Protein AF-A0A3B8UAQ2-F1 (afdb_monomer_lite)

Radius 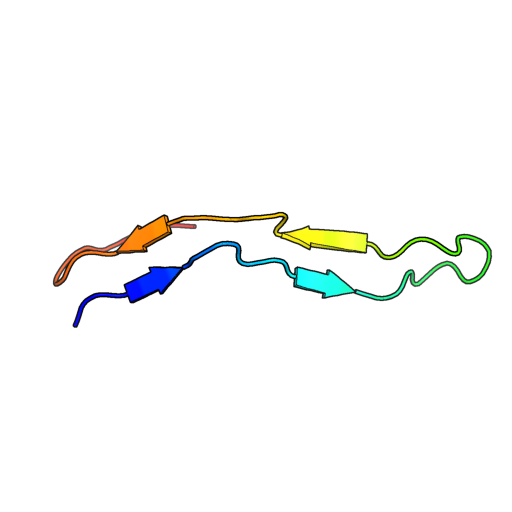of gyration: 14.68 Å; chains: 1; bounding box: 28×18×38 Å

Structure (mmCIF, N/CA/C/O backbone):
data_AF-A0A3B8UAQ2-F1
#
_entry.id   AF-A0A3B8UAQ2-F1
#
loop_
_atom_site.group_PDB
_atom_site.id
_atom_site.type_symbol
_atom_site.label_atom_id
_atom_site.label_alt_id
_atom_site.label_comp_id
_atom_site.label_asym_id
_atom_site.label_entity_id
_atom_site.label_seq_id
_atom_site.pdbx_PDB_ins_code
_atom_site.Cartn_x
_atom_site.Cartn_y
_atom_site.Cartn_z
_atom_site.occupancy
_atom_site.B_iso_or_equiv
_atom_site.auth_seq_id
_atom_site.auth_comp_id
_atom_site.auth_asym_id
_atom_site.auth_atom_id
_atom_site.pdbx_PDB_model_num
ATOM 1 N N . MET A 1 1 ? -5.723 7.203 17.429 1.00 80.75 1 MET A N 1
ATOM 2 C CA . MET A 1 1 ? -4.875 7.772 16.351 1.00 80.75 1 MET A CA 1
ATOM 3 C C . MET A 1 1 ? -5.581 7.630 15.002 1.00 80.75 1 MET A C 1
ATOM 5 O O . MET A 1 1 ? -6.113 6.567 14.728 1.00 80.75 1 MET A O 1
ATOM 9 N N . LYS A 1 2 ? -5.571 8.668 14.152 1.00 90.31 2 LYS A N 1
ATOM 10 C CA . LYS A 1 2 ? -6.110 8.638 12.774 1.00 90.31 2 LYS A CA 1
ATOM 11 C C . LYS A 1 2 ? -4.960 8.458 11.772 1.00 90.31 2 LYS A C 1
ATOM 13 O O . LYS A 1 2 ? -3.971 9.177 11.885 1.00 90.31 2 LYS A O 1
ATOM 18 N N . ILE A 1 3 ? -5.080 7.548 10.798 1.00 94.19 3 ILE A N 1
ATOM 19 C CA . ILE A 1 3 ? -4.095 7.382 9.706 1.00 94.19 3 ILE A CA 1
ATOM 20 C C . ILE A 1 3 ? -4.708 7.884 8.403 1.00 94.19 3 ILE A C 1
ATOM 22 O O . ILE A 1 3 ? -5.831 7.521 8.059 1.00 94.19 3 ILE A O 1
ATOM 26 N N . VAL A 1 4 ? -3.959 8.697 7.660 1.00 96.00 4 VAL A N 1
ATOM 27 C CA . VAL A 1 4 ? -4.371 9.183 6.340 1.00 96.00 4 VAL A CA 1
ATOM 28 C C . VAL A 1 4 ? -3.260 8.893 5.339 1.00 96.00 4 VAL A C 1
ATOM 30 O O . VAL A 1 4 ? -2.129 9.344 5.504 1.00 96.00 4 VAL A O 1
ATOM 33 N N . LEU A 1 5 ? -3.590 8.138 4.299 1.00 96.62 5 LEU A N 1
ATOM 34 C CA . LEU A 1 5 ? -2.754 7.909 3.130 1.00 96.62 5 LEU A CA 1
ATOM 35 C C . LEU A 1 5 ? -3.247 8.849 2.035 1.00 96.62 5 LEU A C 1
ATOM 37 O O . LEU A 1 5 ? -4.404 8.763 1.631 1.00 96.62 5 LEU A O 1
ATOM 41 N N . GLN A 1 6 ? -2.388 9.757 1.578 1.00 97.44 6 GLN A N 1
ATOM 42 C CA . GLN A 1 6 ? -2.721 10.709 0.520 1.00 97.44 6 GLN A CA 1
ATOM 43 C C . GLN A 1 6 ? -1.742 10.560 -0.634 1.00 97.44 6 GLN A C 1
ATOM 45 O O . GLN A 1 6 ? -0.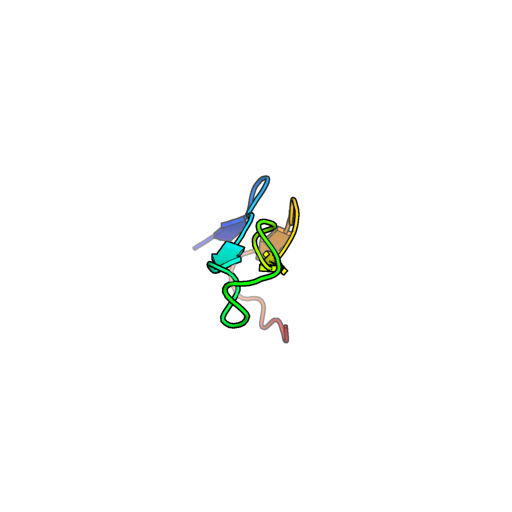530 10.655 -0.444 1.00 97.44 6 GLN A O 1
ATOM 50 N N . ASN A 1 7 ? -2.277 10.324 -1.832 1.00 97.50 7 ASN A N 1
ATOM 51 C CA . ASN A 1 7 ? -1.526 10.144 -3.074 1.00 97.50 7 ASN A CA 1
ATOM 52 C C . ASN A 1 7 ? -0.347 9.156 -2.955 1.00 97.50 7 ASN A C 1
ATOM 54 O O . ASN A 1 7 ? 0.677 9.307 -3.628 1.00 97.50 7 ASN A O 1
ATOM 58 N N . LEU A 1 8 ? -0.490 8.123 -2.117 1.00 97.06 8 LEU A N 1
ATOM 59 C CA . LEU A 1 8 ? 0.569 7.161 -1.841 1.00 97.06 8 LEU A CA 1
ATOM 60 C C . LEU A 1 8 ? 0.895 6.382 -3.114 1.00 97.06 8 LEU A C 1
ATOM 62 O O . LEU A 1 8 ? 0.041 5.719 -3.700 1.00 97.06 8 LEU A O 1
ATOM 66 N N . THR A 1 9 ? 2.154 6.452 -3.532 1.00 97.81 9 THR A N 1
ATOM 67 C CA . THR A 1 9 ? 2.648 5.728 -4.700 1.00 97.81 9 THR A CA 1
ATOM 68 C C . THR A 1 9 ? 3.900 4.955 -4.317 1.00 97.81 9 THR A C 1
ATOM 70 O O . THR A 1 9 ? 4.871 5.537 -3.833 1.00 97.81 9 THR A O 1
ATOM 73 N N . LYS A 1 10 ? 3.897 3.641 -4.548 1.00 97.19 10 LYS A N 1
ATOM 74 C CA . LYS A 1 10 ? 5.051 2.769 -4.324 1.00 97.19 10 LYS A CA 1
ATOM 75 C C . LYS A 1 10 ? 5.553 2.253 -5.662 1.00 97.19 10 LYS A C 1
ATOM 77 O O . LYS A 1 10 ? 4.829 1.561 -6.373 1.00 97.19 10 LYS A O 1
ATOM 82 N N . ARG A 1 11 ? 6.801 2.589 -5.987 1.00 96.81 11 ARG A N 1
ATOM 83 C CA . ARG A 1 11 ? 7.486 2.179 -7.217 1.00 96.81 11 ARG A CA 1
ATOM 84 C C . ARG A 1 11 ? 8.703 1.335 -6.889 1.00 96.81 11 ARG A C 1
ATOM 86 O O . ARG A 1 11 ? 9.364 1.572 -5.877 1.00 96.81 11 ARG A O 1
ATOM 93 N N . TYR A 1 12 ? 8.981 0.380 -7.761 1.00 96.25 12 TYR A N 1
ATOM 94 C CA . TYR A 1 12 ? 10.173 -0.447 -7.730 1.00 96.25 12 TYR A CA 1
ATOM 95 C C . TYR A 1 12 ? 10.840 -0.410 -9.103 1.00 96.25 12 TYR A C 1
ATOM 97 O O . TYR A 1 12 ? 10.132 -0.459 -10.111 1.00 96.25 12 TYR A O 1
ATOM 105 N N . PRO A 1 13 ? 12.181 -0.376 -9.158 1.00 94.31 13 PRO A N 1
ATOM 106 C CA . PRO A 1 13 ? 12.880 -0.505 -10.424 1.00 94.31 13 PRO A CA 1
ATOM 107 C C . PRO A 1 13 ? 12.539 -1.849 -11.063 1.00 94.31 13 PRO A C 1
ATOM 109 O O . PRO A 1 13 ? 12.400 -2.870 -10.375 1.00 94.31 13 PRO A O 1
ATOM 112 N N . ASN A 1 14 ? 12.417 -1.858 -12.388 1.00 94.56 14 ASN A N 1
ATOM 113 C CA . ASN A 1 14 ? 12.168 -3.098 -13.104 1.00 94.56 14 ASN A CA 1
ATOM 114 C C . ASN A 1 14 ? 13.326 -4.075 -12.896 1.00 94.56 14 ASN A C 1
ATOM 116 O O . ASN A 1 14 ? 14.497 -3.728 -13.062 1.00 94.56 14 ASN A O 1
ATOM 120 N N . ARG A 1 15 ? 13.003 -5.330 -12.582 1.00 91.38 15 ARG A N 1
ATOM 121 C CA . ARG A 1 15 ? 14.017 -6.391 -12.523 1.00 91.38 15 ARG A CA 1
ATOM 122 C C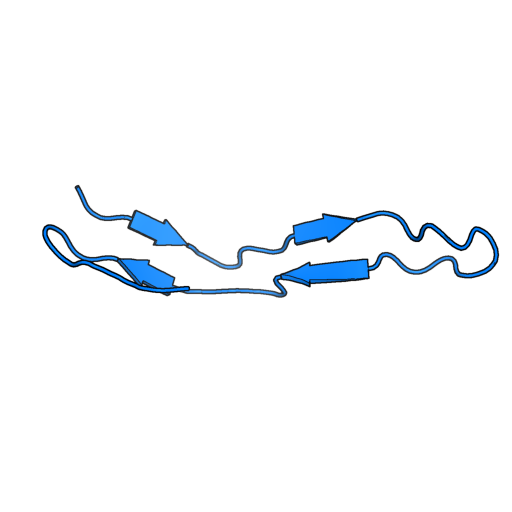 . ARG A 1 15 ? 14.523 -6.750 -13.919 1.00 91.38 15 ARG A C 1
ATOM 124 O O . ARG A 1 15 ? 15.680 -7.137 -14.073 1.00 91.38 15 ARG A O 1
ATOM 131 N N . ASN A 1 16 ? 13.676 -6.610 -14.939 1.00 92.62 16 ASN A N 1
ATOM 132 C CA . ASN A 1 16 ? 14.079 -6.797 -16.321 1.00 92.62 16 ASN A CA 1
ATOM 133 C C . ASN A 1 16 ? 14.753 -5.526 -16.846 1.00 92.62 16 ASN A C 1
ATOM 135 O O . ASN A 1 16 ? 14.085 -4.579 -17.243 1.00 92.62 16 ASN A O 1
ATOM 139 N N . LYS A 1 17 ? 16.086 -5.550 -16.926 1.00 85.12 17 LYS A N 1
ATOM 140 C CA . LYS A 1 17 ? 16.907 -4.420 -17.394 1.00 85.12 17 LYS A CA 1
ATOM 141 C C . LYS A 1 17 ? 16.615 -3.971 -18.834 1.00 85.12 17 LYS A C 1
ATOM 143 O O . LYS A 1 17 ? 17.044 -2.888 -19.218 1.00 85.12 17 LYS A O 1
ATOM 148 N N . LYS A 1 18 ? 15.922 -4.786 -19.643 1.00 91.25 18 LYS A N 1
ATOM 149 C CA . LYS A 1 18 ? 15.488 -4.397 -20.998 1.00 91.25 18 LYS A CA 1
ATOM 150 C C . LYS A 1 18 ? 14.283 -3.453 -20.974 1.00 91.25 18 LYS A C 1
ATOM 152 O O . LYS A 1 18 ? 14.092 -2.700 -21.923 1.00 91.25 18 LYS A O 1
ATOM 157 N N . ILE A 1 19 ? 13.486 -3.490 -19.909 1.00 90.12 19 ILE A N 1
ATOM 158 C CA . ILE A 1 19 ? 12.314 -2.638 -19.726 1.00 90.12 19 ILE A CA 1
ATOM 159 C C . ILE A 1 19 ? 12.741 -1.467 -18.844 1.00 90.12 19 ILE A C 1
ATOM 161 O O . ILE A 1 19 ? 13.150 -1.655 -17.702 1.00 90.12 19 ILE A O 1
ATOM 165 N N . LYS A 1 20 ? 12.672 -0.253 -19.393 1.00 88.56 20 LYS A N 1
ATOM 166 C CA . LYS A 1 20 ? 13.108 0.972 -18.700 1.00 88.56 20 LYS A CA 1
ATOM 167 C C . LYS A 1 20 ? 12.068 1.526 -17.724 1.00 88.56 20 LYS A C 1
ATOM 169 O O . LYS A 1 20 ? 12.348 2.494 -17.030 1.00 88.56 20 LYS A O 1
ATOM 174 N N . GLU A 1 21 ? 10.877 0.943 -17.700 1.00 94.56 21 GLU A N 1
ATOM 175 C CA . GLU A 1 21 ? 9.759 1.419 -16.894 1.00 94.56 21 GLU A CA 1
ATOM 176 C C . GLU A 1 21 ? 9.748 0.775 -15.512 1.00 94.56 21 GLU A C 1
ATOM 178 O O .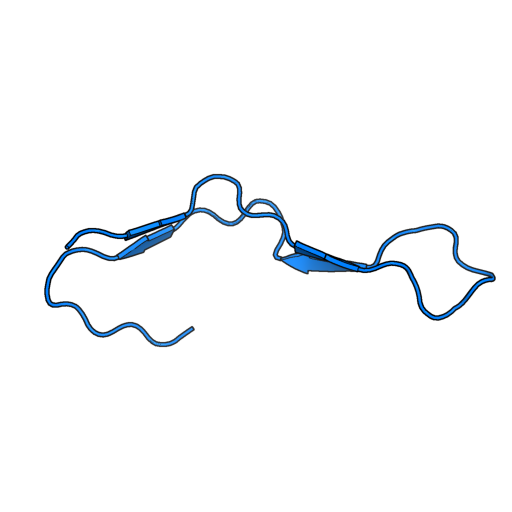 GLU A 1 21 ? 9.839 -0.449 -15.384 1.00 94.56 21 GLU A O 1
ATOM 183 N N . ASP A 1 22 ? 9.579 1.606 -14.487 1.00 94.44 22 ASP A N 1
ATOM 184 C CA . ASP A 1 22 ? 9.376 1.158 -13.115 1.00 94.44 22 ASP A CA 1
ATOM 185 C C . ASP A 1 22 ? 8.071 0.372 -12.969 1.00 94.44 22 ASP A C 1
ATOM 187 O O . ASP A 1 22 ? 7.045 0.680 -13.575 1.00 94.44 22 ASP A O 1
ATOM 191 N N . VAL A 1 23 ? 8.087 -0.601 -12.065 1.00 95.94 23 VAL A N 1
ATOM 192 C CA . VAL A 1 23 ? 6.878 -1.294 -11.636 1.00 95.94 23 VAL A CA 1
ATOM 193 C C . VAL A 1 23 ? 6.202 -0.464 -10.553 1.00 95.94 23 VAL A C 1
ATOM 195 O O . VAL A 1 23 ? 6.766 -0.226 -9.481 1.00 95.94 23 VAL A O 1
ATOM 198 N N . ILE A 1 24 ? 4.971 -0.037 -10.818 1.00 96.44 24 ILE A N 1
ATOM 199 C CA . ILE A 1 24 ? 4.142 0.673 -9.847 1.00 96.44 24 ILE A CA 1
ATOM 200 C C . ILE A 1 24 ? 3.340 -0.364 -9.052 1.00 96.44 24 ILE A C 1
ATOM 202 O O . ILE A 1 24 ? 2.393 -0.946 -9.567 1.00 96.44 24 ILE A O 1
ATOM 206 N N . ALA A 1 25 ? 3.726 -0.603 -7.798 1.00 96.12 25 ALA A N 1
ATOM 207 C CA . ALA A 1 25 ? 3.047 -1.547 -6.906 1.00 96.12 25 ALA A CA 1
ATOM 208 C C . ALA A 1 25 ? 1.824 -0.933 -6.210 1.00 96.12 25 ALA A C 1
ATOM 210 O O . ALA A 1 25 ? 0.857 -1.626 -5.925 1.00 96.12 25 ALA A O 1
ATOM 211 N N . VAL A 1 26 ? 1.864 0.374 -5.943 1.00 96.94 26 VAL A N 1
ATOM 212 C CA . VAL A 1 26 ? 0.724 1.153 -5.439 1.00 96.94 26 VAL A CA 1
ATOM 213 C C . VAL A 1 26 ? 0.702 2.457 -6.222 1.00 96.94 26 VAL A C 1
ATOM 215 O O . VAL A 1 26 ? 1.745 3.103 -6.326 1.00 96.94 26 VAL A O 1
ATOM 218 N N . ASN A 1 27 ? -0.442 2.844 -6.784 1.00 97.38 27 ASN A N 1
ATOM 219 C CA . ASN A 1 27 ? -0.557 4.023 -7.643 1.00 97.38 27 ASN A CA 1
ATOM 220 C C . ASN A 1 27 ? -1.581 5.015 -7.086 1.00 97.38 27 ASN A C 1
ATOM 222 O O . ASN A 1 27 ? -2.763 4.685 -7.035 1.00 97.38 27 ASN A O 1
ATOM 226 N N . LYS A 1 28 ? -1.138 6.223 -6.706 1.00 97.06 28 LYS A N 1
ATOM 227 C CA . LYS A 1 28 ? -1.998 7.331 -6.237 1.00 97.06 28 LYS A CA 1
ATOM 228 C C . LYS A 1 28 ? -3.096 6.893 -5.252 1.00 97.06 28 LYS A C 1
ATOM 230 O O . LYS A 1 28 ? -4.257 7.281 -5.373 1.00 97.06 28 LYS A O 1
ATOM 235 N N . PHE A 1 29 ? -2.726 6.077 -4.273 1.00 97.31 29 PHE A N 1
ATOM 236 C CA . PHE A 1 29 ? -3.667 5.521 -3.313 1.00 97.31 29 PHE A CA 1
ATOM 237 C C . PHE A 1 29 ? -4.039 6.556 -2.249 1.00 97.31 29 PHE A C 1
ATOM 239 O O . PHE A 1 29 ? -3.167 7.195 -1.654 1.00 97.31 29 PHE A O 1
ATOM 246 N N . ASN A 1 30 ? -5.341 6.714 -2.023 1.00 97.38 30 ASN A N 1
ATOM 247 C CA . ASN A 1 30 ? -5.902 7.617 -1.029 1.00 97.38 30 ASN A CA 1
ATOM 248 C C . ASN A 1 30 ? -6.802 6.812 -0.094 1.00 97.38 30 ASN A C 1
ATOM 250 O O . ASN A 1 30 ? -7.724 6.145 -0.560 1.00 97.38 30 ASN A O 1
ATOM 254 N N . PHE A 1 31 ? -6.526 6.853 1.208 1.00 96.38 31 PHE A N 1
ATOM 255 C CA . PHE A 1 31 ? -7.285 6.088 2.190 1.00 96.38 31 PHE A CA 1
ATOM 256 C C . PHE A 1 31 ? -7.240 6.730 3.569 1.00 96.38 31 PHE A C 1
ATOM 258 O O . PHE A 1 31 ? -6.229 7.302 3.972 1.00 96.38 31 PHE A O 1
ATOM 265 N N . GLU A 1 32 ? -8.331 6.597 4.311 1.00 95.38 32 GLU A N 1
ATOM 266 C CA . GLU A 1 32 ? -8.438 7.084 5.678 1.00 95.38 32 GLU A CA 1
ATOM 267 C C . GLU A 1 32 ? -8.803 5.930 6.608 1.00 95.38 32 GLU A C 1
ATOM 269 O O . GLU A 1 32 ? -9.792 5.229 6.394 1.00 95.38 32 GLU A O 1
ATOM 274 N N . ILE A 1 33 ? -8.007 5.764 7.662 1.00 95.38 33 ILE A N 1
ATOM 275 C CA . ILE A 1 33 ? -8.267 4.823 8.745 1.00 95.38 33 ILE A CA 1
ATOM 276 C C . ILE A 1 33 ? -8.649 5.653 9.972 1.00 95.38 33 ILE A C 1
ATOM 278 O O . ILE A 1 33 ? -7.780 6.306 10.570 1.00 95.38 33 ILE A O 1
ATOM 282 N N . PRO A 1 34 ? -9.943 5.681 10.330 1.00 93.62 34 PRO A N 1
ATOM 283 C CA . PRO A 1 34 ? -10.398 6.363 11.527 1.00 93.62 34 PRO A CA 1
ATOM 284 C C . PRO A 1 34 ? -9.980 5.580 12.773 1.00 93.62 34 PRO A C 1
ATOM 286 O O . PRO A 1 34 ? -9.677 4.386 12.719 1.00 93.62 34 PRO A O 1
ATOM 289 N N . ASP A 1 35 ? -9.978 6.273 13.904 1.00 95.31 35 ASP A N 1
ATOM 290 C CA . ASP A 1 35 ? -9.532 5.693 15.164 1.00 95.31 35 ASP A CA 1
ATOM 291 C C . ASP A 1 35 ? -10.388 4.491 15.587 1.00 95.31 35 ASP A C 1
ATOM 293 O O . ASP A 1 35 ? -11.600 4.466 15.367 1.00 95.31 35 ASP A O 1
ATOM 297 N N . GLY A 1 36 ? -9.750 3.488 16.188 1.00 93.06 36 GLY A N 1
ATOM 298 C CA . GLY A 1 36 ? -10.421 2.286 16.689 1.00 93.06 36 GLY A CA 1
ATOM 299 C C . GLY A 1 36 ? -10.978 1.331 15.625 1.00 93.06 36 GLY A C 1
ATOM 300 O O . GLY A 1 36 ? -11.655 0.371 15.992 1.00 93.06 36 GLY A O 1
ATOM 301 N N . LYS A 1 37 ? -10.716 1.543 14.324 1.00 92.25 37 LYS A N 1
ATOM 302 C CA . LYS A 1 37 ? -11.165 0.623 13.264 1.00 92.25 37 LYS A CA 1
ATOM 303 C C . LYS A 1 37 ? -10.092 -0.375 12.838 1.00 92.25 37 LYS A C 1
ATOM 305 O O . LYS A 1 37 ? -8.966 -0.003 12.519 1.00 92.25 37 LYS A O 1
ATOM 310 N N . LEU A 1 38 ? -10.500 -1.641 12.745 1.00 92.19 38 L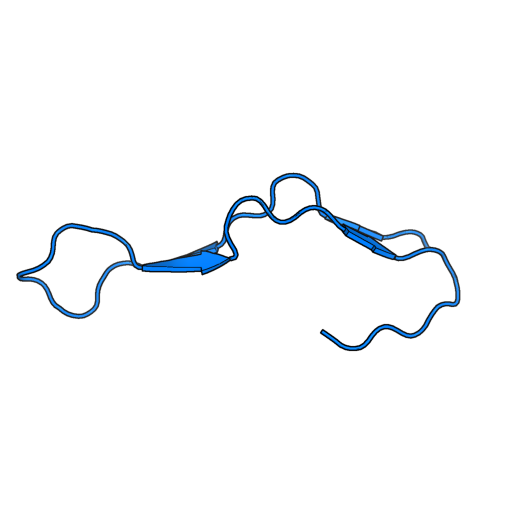EU A N 1
ATOM 311 C CA . LEU A 1 38 ? -9.750 -2.696 12.070 1.00 92.19 38 LEU A CA 1
ATOM 312 C C . LEU A 1 38 ? -10.038 -2.644 10.564 1.00 92.19 38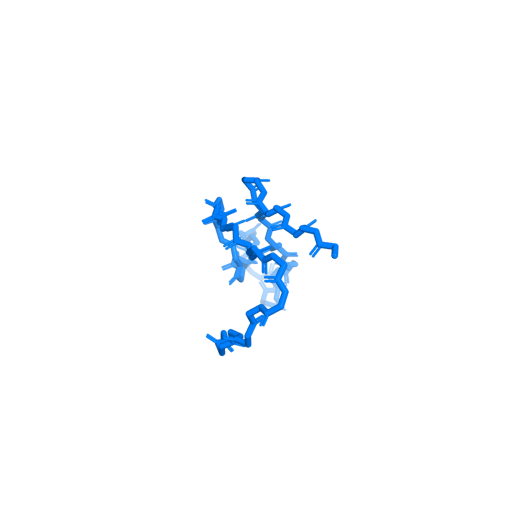 LEU A C 1
ATOM 314 O O . LEU A 1 38 ? -11.199 -2.617 10.157 1.00 92.19 38 LEU A O 1
ATOM 318 N N . ILE A 1 39 ? -8.985 -2.646 9.749 1.00 91.44 39 ILE A N 1
ATOM 319 C CA . ILE A 1 39 ? -9.060 -2.652 8.285 1.00 91.44 39 ILE A CA 1
ATOM 320 C C . ILE A 1 39 ? -8.196 -3.804 7.757 1.00 91.44 39 ILE A C 1
ATOM 322 O O . ILE A 1 39 ? -7.078 -3.989 8.233 1.00 91.44 39 ILE A O 1
ATOM 326 N N . GLY A 1 40 ? -8.701 -4.548 6.768 1.00 88.38 40 GLY A N 1
ATOM 327 C CA . GLY A 1 40 ? -7.912 -5.480 5.955 1.00 88.38 40 GLY A CA 1
ATOM 328 C C . GLY A 1 40 ? -7.579 -4.852 4.601 1.00 88.38 40 GLY A C 1
ATOM 329 O O . GLY A 1 40 ? -8.478 -4.313 3.954 1.00 88.38 40 GLY A O 1
ATOM 330 N N . LEU A 1 41 ? -6.302 -4.899 4.211 1.00 85.62 41 LEU A N 1
ATOM 331 C CA . LEU A 1 41 ? -5.768 -4.407 2.935 1.00 85.62 41 LEU A CA 1
ATOM 332 C C . LEU A 1 41 ? -5.043 -5.531 2.198 1.00 85.62 41 LEU A C 1
ATOM 334 O O . LEU A 1 41 ? -4.336 -6.302 2.886 1.00 85.62 41 LEU A O 1
#

Sequence (41 aa):
MKIVLQNLTKRYPNRNKKIKEDVIAVNKFNFEIPDGKLIGL

Foldseek 3Di:
DKDWDAQDWDWDQDPPPVDRDIDTPDGGDTDIDDPPDDDDD

pLDDT: mean 93.86, std 3.84, range [80.75, 97.81]

Secondary structure (DSSP, 8-state):
--EEEEEEEEEE--SSTT--SPEEEEEEEEEEE-TT-----